Protein AF-U1NXU2-F1 (afdb_monomer_lite)

Sequence (154 aa):
MRARGGTGEQVWTVDTGDTVESSPSVVGGTVFAGSLDGRLYALDAATGEQVWTVDTGDAVRTSPAVAGATALVAGGVTVYALAAASGGQLWRFEMDSTVVSSPTVADSTVVVGDDRGRVSALDIVSGEHRWTFETGDSVRILADSCRRHRLRRE

Structure (mmCIF, N/CA/C/O backbone):
data_AF-U1NXU2-F1
#
_entry.id   AF-U1NXU2-F1
#
loop_
_atom_site.group_PDB
_atom_site.id
_atom_site.type_symbol
_atom_site.label_atom_id
_atom_site.label_alt_id
_atom_site.label_comp_id
_atom_site.label_asym_id
_atom_site.label_entity_id
_atom_site.label_seq_id
_atom_site.pdbx_PDB_ins_code
_atom_site.Cartn_x
_atom_site.Cartn_y
_atom_site.Cartn_z
_atom_site.occupancy
_atom_site.B_iso_or_equiv
_atom_site.auth_seq_id
_atom_site.auth_comp_id
_atom_site.auth_asym_id
_atom_site.auth_atom_id
_atom_site.pdbx_PDB_model_num
ATOM 1 N N . MET A 1 1 ? -2.584 6.028 15.408 1.00 61.62 1 MET A N 1
ATOM 2 C CA . MET A 1 1 ? -3.604 6.463 14.407 1.00 61.62 1 MET A CA 1
ATOM 3 C C . MET A 1 1 ? -4.892 6.902 15.112 1.00 61.62 1 MET A C 1
ATOM 5 O O . MET A 1 1 ? -5.142 6.370 16.182 1.00 61.62 1 MET A O 1
ATOM 9 N N . ARG A 1 2 ? -5.681 7.864 14.587 1.00 66.25 2 ARG A N 1
ATOM 10 C CA . ARG A 1 2 ? -6.916 8.378 15.237 1.00 66.25 2 ARG A CA 1
ATOM 11 C C . ARG A 1 2 ? -8.139 8.279 14.312 1.00 66.25 2 ARG A C 1
ATOM 13 O O . ARG A 1 2 ? -8.053 8.739 13.177 1.00 66.25 2 ARG A O 1
ATOM 20 N N . ALA A 1 3 ? -9.275 7.795 14.821 1.00 65.44 3 ALA A N 1
ATOM 21 C CA . ALA A 1 3 ? -10.582 7.835 14.145 1.00 65.44 3 ALA A CA 1
ATOM 22 C C . ALA A 1 3 ? -11.560 8.783 14.868 1.00 65.44 3 ALA A C 1
ATOM 24 O O . ALA A 1 3 ? -11.514 8.895 16.096 1.00 65.44 3 ALA A O 1
ATOM 25 N N . ARG A 1 4 ? -12.434 9.480 14.122 1.00 62.31 4 ARG A N 1
ATOM 26 C CA . ARG A 1 4 ? -13.412 10.449 14.661 1.00 62.31 4 ARG A CA 1
ATOM 27 C C . ARG A 1 4 ? -14.863 10.026 14.400 1.00 62.31 4 ARG A C 1
ATOM 29 O O . ARG A 1 4 ? -15.182 9.623 13.287 1.00 62.31 4 ARG A O 1
ATOM 36 N N . GLY A 1 5 ? -15.732 10.182 15.402 1.00 56.09 5 GLY A N 1
ATOM 37 C CA . GLY A 1 5 ? -17.191 10.036 15.295 1.00 56.09 5 GLY A CA 1
ATOM 38 C C . GLY A 1 5 ? -17.885 11.322 14.823 1.00 56.09 5 GLY A C 1
ATOM 39 O O . GLY A 1 5 ? -17.231 12.345 14.627 1.00 56.09 5 GLY A O 1
ATOM 40 N N . GLY A 1 6 ? -19.216 11.294 14.660 1.00 52.81 6 GLY A N 1
ATOM 41 C CA . GLY A 1 6 ? -20.036 12.371 14.060 1.00 52.81 6 GLY A CA 1
ATOM 42 C C . GLY A 1 6 ? -19.963 13.765 14.712 1.00 52.81 6 GLY A C 1
ATOM 43 O O . GLY A 1 6 ? -20.508 14.720 14.168 1.00 52.81 6 GLY A O 1
ATOM 44 N N . THR A 1 7 ? -19.265 13.908 15.838 1.00 65.81 7 THR A N 1
ATOM 45 C CA . THR A 1 7 ? -18.990 15.170 16.551 1.00 65.81 7 THR A CA 1
ATOM 46 C C . THR A 1 7 ? -17.508 15.573 16.527 1.00 65.81 7 THR A C 1
ATOM 48 O O . THR A 1 7 ? -17.119 16.558 17.150 1.00 65.81 7 THR A O 1
ATOM 51 N N . GLY A 1 8 ? -16.654 14.828 15.817 1.00 68.12 8 GLY A N 1
ATOM 52 C CA . GLY A 1 8 ? -15.199 14.990 15.845 1.00 68.12 8 GLY A CA 1
ATOM 53 C C . GLY A 1 8 ? -14.516 14.360 17.066 1.00 68.12 8 GLY A C 1
ATOM 54 O O . GLY A 1 8 ? -13.301 14.503 17.219 1.00 68.12 8 GLY A O 1
ATOM 55 N N . GLU A 1 9 ? -15.275 13.664 17.913 1.00 78.00 9 GLU A N 1
ATOM 56 C CA . GLU A 1 9 ? -14.786 12.958 19.097 1.00 78.00 9 GLU A CA 1
ATOM 57 C C . GLU A 1 9 ? -13.950 11.730 18.712 1.00 78.00 9 GLU A C 1
ATOM 59 O O . GLU A 1 9 ? -14.282 11.012 17.767 1.00 78.00 9 GLU A O 1
ATOM 64 N N . GLN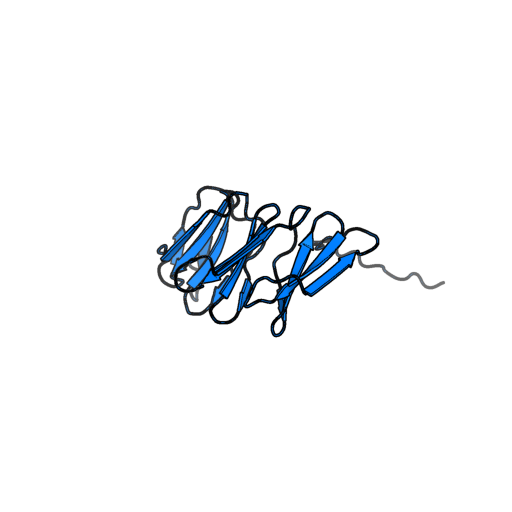 A 1 10 ? -12.839 11.514 19.420 1.00 85.81 10 GLN A N 1
ATOM 65 C CA . GLN A 1 10 ? -11.939 10.386 19.186 1.00 85.81 10 GLN A CA 1
ATOM 66 C C . GLN A 1 10 ? -12.620 9.076 19.600 1.00 85.81 10 GLN A C 1
ATOM 68 O O . GLN A 1 10 ? -12.965 8.916 20.765 1.00 85.81 10 GLN A O 1
ATOM 73 N N . VAL A 1 11 ? -12.763 8.138 18.660 1.00 89.31 11 VAL A N 1
ATOM 74 C CA . VAL A 1 11 ? -13.383 6.823 18.917 1.00 89.31 11 VAL A CA 1
ATOM 75 C C . VAL A 1 11 ? -12.358 5.842 19.480 1.00 89.31 11 VAL A C 1
ATOM 77 O O . VAL A 1 11 ? -12.590 5.218 20.509 1.00 89.31 11 VAL A O 1
ATOM 80 N N . TRP A 1 12 ? -11.199 5.740 18.832 1.00 94.56 12 TRP A N 1
ATOM 81 C CA . TRP A 1 12 ? -10.104 4.870 19.253 1.00 94.56 12 TRP A CA 1
ATOM 82 C C . TRP A 1 12 ? -8.747 5.451 18.845 1.00 94.56 12 TRP A C 1
ATOM 84 O O . TRP A 1 12 ? -8.650 6.359 18.008 1.00 94.56 12 TRP A O 1
ATOM 94 N N . THR A 1 13 ? -7.693 4.930 19.476 1.00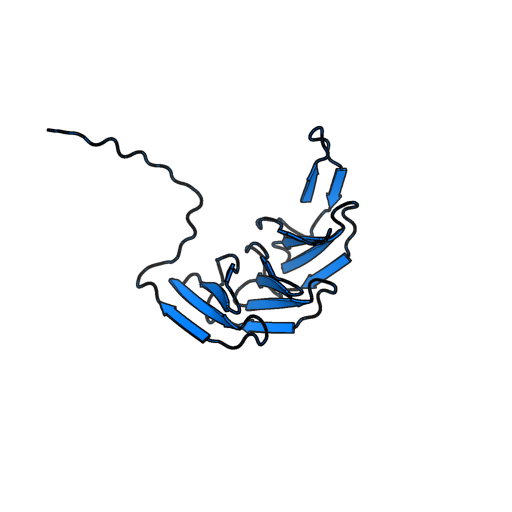 92.44 13 THR A N 1
ATOM 95 C CA . THR A 1 13 ? -6.295 5.178 19.114 1.00 92.44 13 THR A CA 1
ATOM 96 C C . THR A 1 13 ? -5.498 3.886 19.213 1.00 92.44 13 THR A C 1
ATOM 98 O O . THR A 1 13 ? -5.757 3.065 20.087 1.00 92.44 13 THR A O 1
ATOM 101 N N . VAL A 1 14 ? -4.524 3.741 18.322 1.00 93.31 14 VAL A N 1
ATOM 102 C CA . VAL A 1 14 ? -3.573 2.625 18.301 1.00 93.31 14 VAL A CA 1
ATOM 103 C C . VAL A 1 14 ? -2.169 3.191 18.208 1.00 93.31 14 VAL A C 1
ATOM 105 O O . VAL A 1 14 ? -1.927 4.085 17.380 1.00 93.31 14 VAL A O 1
ATOM 108 N N . ASP A 1 15 ? -1.283 2.657 19.041 1.00 93.00 15 ASP A N 1
ATOM 109 C CA . ASP A 1 15 ? 0.147 2.935 19.018 1.00 93.00 15 ASP A CA 1
ATOM 110 C C . ASP A 1 15 ? 0.838 1.959 18.063 1.00 93.00 15 ASP A C 1
ATOM 112 O O . ASP A 1 15 ? 0.693 0.742 18.172 1.00 93.00 15 ASP A O 1
ATOM 116 N N . THR A 1 16 ? 1.561 2.513 17.098 1.00 93.19 16 THR A N 1
ATOM 117 C CA . THR A 1 16 ? 2.453 1.780 16.194 1.00 93.19 16 THR A CA 1
ATOM 118 C C . THR A 1 16 ? 3.873 1.794 16.759 1.00 93.19 16 THR A C 1
ATOM 120 O O . THR A 1 16 ? 4.183 2.606 17.633 1.00 93.19 16 THR A O 1
ATOM 123 N N . GLY A 1 17 ? 4.746 0.906 16.277 1.00 92.12 17 GLY A N 1
ATOM 124 C CA . GLY A 1 17 ? 6.128 0.815 16.762 1.00 92.12 17 GLY A CA 1
ATOM 125 C C . GLY A 1 17 ? 6.973 2.054 16.451 1.00 92.12 17 GLY A C 1
ATOM 126 O O . GLY A 1 17 ? 7.940 2.327 17.157 1.00 92.12 17 GLY A O 1
ATOM 127 N N . ASP A 1 18 ? 6.584 2.818 15.430 1.00 95.19 18 ASP A N 1
ATOM 128 C CA . ASP A 1 18 ? 7.179 4.100 15.053 1.00 95.19 18 ASP A CA 1
ATOM 129 C C . ASP A 1 18 ? 6.120 4.990 14.366 1.00 95.19 18 ASP A C 1
ATOM 131 O O . ASP A 1 18 ? 4.942 4.639 14.233 1.00 95.19 18 ASP A O 1
ATOM 135 N N . THR A 1 19 ? 6.542 6.163 13.917 1.00 93.69 19 THR A N 1
ATOM 136 C CA . THR A 1 19 ? 5.781 7.192 13.220 1.00 93.69 19 THR A CA 1
ATOM 137 C C . THR A 1 19 ? 5.005 6.620 12.033 1.00 93.69 19 THR A C 1
ATOM 139 O O . THR A 1 19 ? 5.487 5.775 11.282 1.00 93.69 19 THR A O 1
ATOM 142 N N . VAL A 1 20 ? 3.784 7.113 11.841 1.00 93.31 20 VAL A N 1
ATOM 143 C CA . VAL A 1 20 ? 2.964 6.844 10.655 1.00 93.31 20 VAL A CA 1
ATOM 144 C C . VAL A 1 20 ? 3.001 8.091 9.781 1.00 93.31 20 VAL A C 1
ATOM 146 O O . VAL A 1 20 ? 2.305 9.065 10.063 1.00 93.31 20 VAL A O 1
ATOM 149 N N . GLU A 1 21 ? 3.841 8.071 8.746 1.00 91.06 21 GLU A N 1
ATOM 150 C CA . GLU A 1 21 ? 3.897 9.133 7.725 1.00 91.06 21 GLU A CA 1
ATOM 151 C C . GLU A 1 21 ? 2.936 8.866 6.557 1.00 91.06 21 GLU A C 1
ATOM 153 O O . GLU A 1 21 ? 2.580 9.780 5.812 1.00 91.06 21 GLU A O 1
ATOM 158 N N . SER A 1 22 ? 2.496 7.615 6.403 1.00 86.88 22 SER A N 1
ATOM 159 C CA . SER A 1 22 ? 1.561 7.213 5.358 1.00 86.88 22 SER A CA 1
ATOM 160 C C . SER A 1 22 ? 0.150 7.766 5.602 1.00 86.88 22 SER A C 1
ATOM 162 O O . SER A 1 22 ? -0.294 7.934 6.741 1.00 86.88 22 SER A O 1
ATOM 164 N N . SER A 1 23 ? -0.596 8.018 4.522 1.00 92.25 23 SER A N 1
ATOM 165 C CA . SER A 1 23 ? -2.043 8.232 4.625 1.00 92.25 23 SER A CA 1
ATOM 166 C C . SER A 1 23 ? -2.746 6.874 4.722 1.00 92.25 23 SER A C 1
ATOM 168 O O . SER A 1 23 ? -2.485 6.018 3.875 1.00 92.25 23 SER A O 1
ATOM 170 N N . PRO A 1 24 ? -3.633 6.644 5.708 1.00 93.25 24 PRO A N 1
ATOM 171 C CA . PRO A 1 24 ? -4.351 5.381 5.808 1.00 93.25 24 PRO A CA 1
ATOM 172 C C . PRO A 1 24 ? -5.380 5.211 4.689 1.00 93.25 24 PRO A C 1
ATOM 174 O O . PRO A 1 24 ? -6.016 6.176 4.263 1.00 93.25 24 PRO A O 1
ATOM 177 N N . SER A 1 25 ? -5.611 3.960 4.300 1.00 96.06 25 SER A N 1
ATOM 178 C CA . SER A 1 25 ? -6.687 3.560 3.386 1.00 96.06 25 SER A CA 1
ATOM 179 C C . SER A 1 25 ? -7.755 2.779 4.139 1.00 96.06 25 SER A C 1
ATOM 181 O O . SER A 1 25 ? -7.425 1.961 4.989 1.00 96.06 25 SER A O 1
ATOM 183 N N . VAL A 1 26 ? -9.037 3.003 3.839 1.00 95.75 26 VAL A N 1
ATOM 184 C CA . VAL A 1 26 ? -10.148 2.300 4.504 1.00 95.75 26 VAL A CA 1
ATOM 185 C C . VAL A 1 26 ? -11.018 1.604 3.468 1.00 95.75 26 VAL A C 1
ATOM 187 O O . VAL A 1 26 ? -11.612 2.265 2.619 1.00 95.75 26 VAL A O 1
ATOM 190 N N . VAL A 1 27 ? -11.110 0.276 3.543 1.00 94.44 27 VAL A N 1
ATOM 191 C CA . VAL A 1 27 ? -11.938 -0.543 2.645 1.00 94.44 27 VAL A CA 1
ATOM 192 C C . VAL A 1 27 ? -12.579 -1.672 3.439 1.00 94.44 27 VAL A C 1
ATOM 194 O O . VAL A 1 27 ? -11.916 -2.329 4.234 1.00 94.44 27 VAL A O 1
ATOM 197 N N . GLY A 1 28 ? -13.880 -1.897 3.235 1.00 92.25 28 GLY A N 1
ATOM 198 C CA . GLY A 1 28 ? -14.580 -3.051 3.814 1.00 92.25 28 GLY A CA 1
ATOM 199 C C . GLY A 1 28 ? -14.605 -3.094 5.346 1.00 92.25 28 GLY A C 1
ATOM 200 O O . GLY A 1 28 ? -14.715 -4.174 5.908 1.00 92.25 28 GLY A O 1
ATOM 201 N N . GLY A 1 29 ? -14.487 -1.946 6.020 1.00 94.94 29 GLY A N 1
ATOM 202 C CA . GLY A 1 29 ? -14.406 -1.889 7.483 1.00 94.94 29 GLY A CA 1
ATOM 203 C C . GLY A 1 29 ? -13.007 -2.150 8.047 1.00 94.94 29 GLY A C 1
ATOM 204 O O . GLY A 1 29 ? -12.862 -2.236 9.259 1.00 94.94 29 GLY A O 1
ATOM 205 N N . THR A 1 30 ? -11.975 -2.223 7.204 1.00 97.25 30 THR A N 1
ATOM 206 C CA . THR A 1 30 ? -10.577 -2.358 7.627 1.00 97.25 30 THR A CA 1
ATOM 207 C C . THR A 1 30 ? -9.783 -1.106 7.258 1.00 97.25 30 THR A C 1
ATOM 209 O O . THR A 1 30 ? -9.893 -0.596 6.142 1.00 97.25 30 THR A O 1
ATOM 212 N N . VAL A 1 31 ? -8.987 -0.606 8.201 1.00 97.62 31 VAL A N 1
ATOM 213 C CA . VAL A 1 31 ? -8.026 0.488 8.033 1.00 97.62 31 VAL A CA 1
ATOM 214 C C . VAL A 1 31 ? -6.645 -0.101 7.774 1.00 97.62 31 VAL A C 1
ATOM 216 O O . VAL A 1 31 ? -6.153 -0.884 8.578 1.00 97.62 31 VAL A O 1
ATOM 219 N N . PHE A 1 32 ? -6.001 0.318 6.691 1.00 97.75 32 PHE A N 1
ATOM 220 C CA . PHE A 1 32 ? -4.649 -0.071 6.310 1.00 97.75 32 PHE A CA 1
ATOM 221 C C . PHE A 1 32 ? -3.695 1.098 6.514 1.00 97.75 32 PHE A C 1
ATOM 223 O O . PHE A 1 32 ? -3.966 2.202 6.035 1.00 97.75 32 PHE A O 1
ATOM 230 N N . ALA A 1 33 ? -2.578 0.862 7.196 1.00 97.38 33 ALA A N 1
ATOM 231 C CA . ALA A 1 33 ? -1.644 1.912 7.582 1.00 97.38 33 ALA A CA 1
ATOM 232 C C . ALA A 1 33 ? -0.193 1.435 7.590 1.00 97.38 33 ALA A C 1
ATOM 234 O O . ALA A 1 33 ? 0.136 0.468 8.271 1.00 97.38 33 ALA A O 1
ATOM 235 N N . GLY A 1 34 ? 0.675 2.132 6.861 1.00 96.38 34 GLY A N 1
ATOM 236 C CA . GLY A 1 34 ? 2.117 1.902 6.886 1.00 96.38 34 GLY A CA 1
ATOM 237 C C . GLY A 1 34 ? 2.808 2.708 7.983 1.00 96.38 34 GLY A C 1
ATOM 238 O O . GLY A 1 34 ? 2.485 3.884 8.171 1.00 96.38 34 GLY A O 1
ATOM 239 N N . SER A 1 35 ? 3.760 2.103 8.686 1.00 97.00 35 SER A N 1
ATOM 240 C CA . SER A 1 35 ? 4.588 2.773 9.691 1.00 97.00 35 SER A CA 1
ATOM 241 C C . SER A 1 35 ? 6.077 2.694 9.344 1.00 97.00 35 SER A C 1
ATOM 243 O O . SER A 1 35 ? 6.542 1.804 8.624 1.00 97.00 35 SER A O 1
ATOM 245 N N . LEU A 1 36 ? 6.843 3.649 9.874 1.00 96.69 36 LEU A N 1
ATOM 246 C CA . LEU A 1 36 ? 8.300 3.667 9.774 1.00 96.69 36 LEU A CA 1
ATOM 247 C C . LEU A 1 36 ? 8.975 2.520 10.539 1.00 96.69 36 LEU A C 1
ATOM 249 O O . LEU A 1 36 ? 10.149 2.263 10.302 1.00 96.69 36 LEU A O 1
ATOM 253 N N . ASP A 1 37 ? 8.234 1.780 11.369 1.00 96.81 37 ASP A N 1
ATOM 254 C CA . ASP A 1 37 ? 8.715 0.555 12.023 1.00 96.81 37 ASP A CA 1
ATOM 255 C C . ASP A 1 37 ? 8.882 -0.636 11.064 1.00 96.81 37 ASP A C 1
ATOM 257 O O . ASP A 1 37 ? 9.235 -1.737 11.490 1.00 96.81 37 ASP A O 1
ATOM 261 N N . GLY A 1 38 ? 8.606 -0.420 9.776 1.00 96.75 38 GLY A N 1
ATOM 262 C CA . GLY A 1 38 ? 8.695 -1.431 8.736 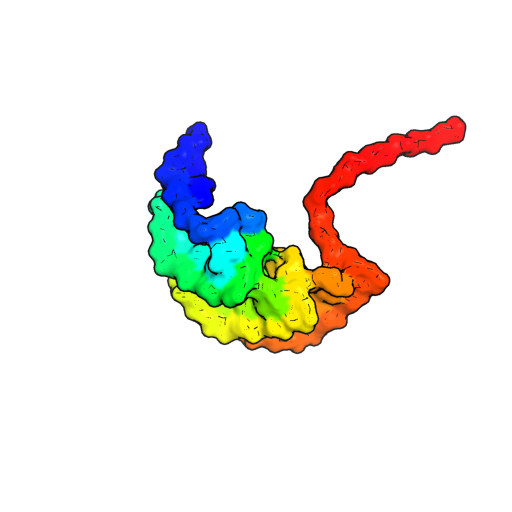1.00 96.75 38 GLY A CA 1
ATOM 263 C C . GLY A 1 38 ? 7.495 -2.367 8.697 1.00 96.75 38 GLY A C 1
ATOM 264 O O . GLY A 1 38 ? 7.638 -3.520 8.298 1.00 96.75 38 GLY A O 1
ATOM 265 N N . ARG A 1 39 ? 6.315 -1.908 9.134 1.00 97.75 39 ARG A N 1
ATOM 266 C CA . ARG A 1 39 ? 5.091 -2.715 9.117 1.00 97.75 39 ARG A CA 1
ATOM 267 C C . ARG A 1 39 ? 3.943 -2.043 8.380 1.00 97.75 39 ARG A C 1
ATOM 269 O O . ARG A 1 39 ? 3.729 -0.831 8.461 1.00 97.75 39 ARG A O 1
ATOM 276 N N . LEU A 1 40 ? 3.137 -2.878 7.725 1.00 97.94 40 LEU A N 1
ATOM 277 C CA . LEU A 1 40 ? 1.771 -2.547 7.334 1.00 97.94 40 LEU A CA 1
ATOM 278 C C . LEU A 1 40 ? 0.802 -3.132 8.365 1.00 97.94 40 LEU A C 1
ATOM 280 O O . LEU A 1 40 ? 0.805 -4.333 8.636 1.00 97.94 40 LEU A O 1
ATOM 284 N N . TYR A 1 41 ? -0.056 -2.277 8.905 1.00 98.12 41 TYR A N 1
ATOM 285 C CA . TYR A 1 41 ? -1.109 -2.629 9.846 1.00 98.12 41 TYR A CA 1
ATOM 286 C C . TYR A 1 41 ? -2.454 -2.702 9.133 1.00 98.12 41 TYR A C 1
ATOM 288 O O . TYR A 1 41 ? -2.775 -1.809 8.348 1.00 98.12 41 TYR A O 1
ATOM 296 N N . ALA A 1 42 ? -3.250 -3.719 9.457 1.00 98.00 42 ALA A N 1
ATOM 297 C CA . ALA A 1 42 ? -4.673 -3.777 9.159 1.00 98.00 42 ALA A CA 1
ATOM 298 C C . ALA A 1 42 ? -5.460 -3.791 10.470 1.00 98.00 42 ALA A C 1
ATOM 300 O O . ALA A 1 42 ? -5.284 -4.684 11.302 1.00 98.00 42 ALA A O 1
ATOM 301 N N . LEU A 1 43 ? -6.311 -2.790 10.656 1.00 98.06 43 LEU A N 1
ATOM 302 C CA . LEU A 1 43 ? -7.065 -2.553 11.883 1.00 98.06 43 LEU A CA 1
ATOM 303 C C . LEU A 1 43 ? -8.562 -2.574 11.584 1.00 98.06 43 LEU A C 1
ATOM 305 O O . LEU A 1 43 ? -8.988 -2.104 10.529 1.00 98.06 43 LEU A O 1
ATOM 309 N N . ASP A 1 44 ? -9.371 -3.067 12.509 1.00 97.38 44 ASP A N 1
ATOM 310 C CA . ASP A 1 44 ? -10.817 -2.917 12.436 1.00 97.38 44 ASP A CA 1
ATOM 311 C C . ASP A 1 44 ? -11.176 -1.425 12.528 1.00 97.38 44 ASP A C 1
ATOM 313 O O . ASP A 1 44 ? -10.708 -0.701 13.407 1.00 97.38 44 ASP A O 1
ATOM 317 N N . ALA A 1 45 ? -11.983 -0.927 11.593 1.00 95.44 45 ALA A N 1
ATOM 318 C CA . ALA A 1 45 ? -12.291 0.497 11.510 1.00 95.44 45 ALA A CA 1
ATOM 319 C C . ALA A 1 45 ? -13.201 0.984 12.646 1.00 95.44 45 ALA A C 1
ATOM 321 O O . ALA A 1 45 ? -13.185 2.174 12.974 1.00 95.44 45 ALA A O 1
ATOM 322 N N . ALA A 1 46 ? -14.000 0.095 13.237 1.00 94.94 46 ALA A N 1
ATOM 323 C CA . ALA A 1 46 ? -14.919 0.434 14.312 1.00 94.94 46 ALA A CA 1
ATOM 324 C C . ALA A 1 46 ? -14.224 0.413 15.678 1.00 94.94 46 ALA A C 1
ATOM 326 O O . ALA A 1 46 ? -14.476 1.302 16.491 1.00 94.94 46 ALA A O 1
ATOM 327 N N . THR A 1 47 ? -13.347 -0.563 15.922 1.00 95.69 47 THR A N 1
ATOM 328 C CA . THR A 1 47 ? -12.729 -0.790 17.239 1.00 95.69 47 THR A CA 1
ATOM 329 C C . THR A 1 47 ? -11.266 -0.358 17.315 1.00 95.69 47 THR A C 1
ATOM 331 O O . THR A 1 47 ? -10.774 -0.067 18.403 1.00 95.69 47 THR A O 1
ATOM 334 N N . GLY A 1 48 ? -10.567 -0.293 16.180 1.00 95.25 48 GLY A N 1
ATOM 335 C CA . GLY A 1 48 ? -9.117 -0.116 16.125 1.00 95.25 48 GLY A CA 1
ATOM 336 C C . GLY A 1 48 ? -8.335 -1.391 16.454 1.00 95.25 48 GLY A C 1
ATOM 337 O O . GLY A 1 48 ? -7.109 -1.347 16.513 1.00 95.25 48 GLY A O 1
ATOM 338 N N . GLU A 1 49 ? -9.000 -2.528 16.674 1.00 96.38 49 GLU A N 1
ATOM 339 C CA . GLU A 1 49 ? -8.313 -3.785 16.970 1.00 96.38 49 GLU A CA 1
ATOM 340 C C . GLU A 1 49 ? -7.489 -4.256 15.771 1.00 96.38 49 GLU A C 1
ATOM 342 O O . GLU A 1 49 ? -7.918 -4.170 14.620 1.00 96.38 49 GLU A O 1
ATOM 347 N N . GLN A 1 50 ? -6.291 -4.774 16.032 1.00 97.56 50 GLN A N 1
ATOM 348 C CA . GLN A 1 50 ? -5.438 -5.300 14.976 1.00 97.56 50 GLN A CA 1
ATOM 349 C C . GLN A 1 50 ? -6.042 -6.580 14.391 1.00 97.56 50 GLN A C 1
ATOM 351 O O . GLN A 1 50 ? -6.110 -7.604 15.067 1.00 97.56 50 GLN A O 1
ATOM 356 N N . VAL A 1 51 ? -6.399 -6.534 13.107 1.00 97.88 51 VAL A N 1
ATOM 357 C CA . VAL A 1 51 ? -6.805 -7.711 12.328 1.00 97.88 51 VAL A CA 1
ATOM 358 C C . VAL A 1 51 ? -5.565 -8.520 11.960 1.00 97.88 51 VAL A C 1
ATOM 360 O O . VAL A 1 51 ? -5.493 -9.719 12.217 1.00 97.88 51 VAL A O 1
ATOM 363 N N . TRP A 1 52 ? -4.562 -7.853 11.386 1.00 98.56 52 TRP A N 1
ATOM 364 C CA . TRP A 1 52 ? -3.262 -8.439 11.072 1.00 98.56 52 TRP A CA 1
ATOM 365 C C . TRP A 1 52 ? -2.182 -7.358 10.938 1.00 98.56 52 TRP A C 1
ATOM 367 O O . TRP A 1 52 ? -2.466 -6.164 10.825 1.00 98.56 52 TRP A O 1
ATOM 377 N N . THR A 1 53 ? -0.921 -7.784 10.949 1.00 98.00 53 THR A N 1
ATOM 378 C CA . THR A 1 53 ? 0.242 -6.945 10.634 1.00 98.00 53 THR A CA 1
ATOM 379 C C . THR A 1 53 ? 1.221 -7.740 9.777 1.00 98.00 53 THR A C 1
ATOM 381 O O . THR A 1 53 ? 1.331 -8.958 9.933 1.00 98.00 53 THR A O 1
ATOM 384 N N . VAL A 1 54 ? 1.915 -7.061 8.868 1.00 98.25 54 VAL A N 1
ATOM 385 C CA . VAL A 1 54 ? 2.938 -7.653 8.001 1.00 98.25 54 VAL A CA 1
ATOM 386 C C . VAL A 1 54 ? 4.206 -6.824 8.088 1.00 98.25 54 VAL A C 1
ATOM 388 O O . VAL A 1 54 ? 4.153 -5.600 8.018 1.00 98.25 54 VAL A O 1
ATOM 391 N N . ASP A 1 55 ? 5.334 -7.512 8.233 1.00 97.44 55 ASP A N 1
ATOM 392 C CA . ASP A 1 55 ? 6.668 -6.925 8.175 1.00 97.44 55 ASP A CA 1
ATOM 393 C C . ASP A 1 55 ? 7.086 -6.743 6.709 1.00 97.44 55 ASP A C 1
ATOM 395 O O . ASP A 1 55 ? 7.039 -7.693 5.924 1.00 97.44 55 ASP A O 1
ATOM 399 N N . THR A 1 56 ? 7.449 -5.522 6.331 1.00 95.38 56 THR A N 1
ATOM 400 C CA . THR A 1 56 ? 7.886 -5.159 4.977 1.00 95.38 56 THR A CA 1
ATOM 401 C C . THR A 1 56 ? 9.406 -5.084 4.857 1.00 95.38 56 THR A C 1
ATOM 403 O O . THR A 1 56 ? 9.910 -4.719 3.794 1.00 95.38 56 THR A O 1
ATOM 406 N N . GLY A 1 57 ? 10.150 -5.399 5.923 1.00 93.50 57 GLY A N 1
ATOM 407 C CA . GLY A 1 57 ? 11.615 -5.416 5.956 1.00 93.50 57 GLY A CA 1
ATOM 408 C C . GLY A 1 57 ? 12.296 -4.043 5.907 1.00 93.50 57 GLY A C 1
ATOM 409 O O . GLY A 1 57 ? 13.500 -3.962 6.128 1.00 93.50 57 GLY A O 1
ATOM 410 N N . ASP A 1 58 ? 11.545 -2.975 5.633 1.00 95.75 58 ASP A N 1
ATOM 411 C CA . ASP A 1 58 ? 12.003 -1.586 5.582 1.00 95.75 58 ASP A CA 1
ATOM 412 C C . ASP A 1 58 ? 10.816 -0.641 5.833 1.00 95.75 58 ASP A C 1
ATOM 414 O O . ASP A 1 58 ? 9.656 -1.029 5.649 1.00 95.75 58 ASP A O 1
ATOM 418 N N . ALA A 1 59 ? 11.109 0.594 6.235 1.00 94.94 59 ALA A N 1
ATOM 419 C CA . ALA A 1 59 ? 10.156 1.624 6.614 1.00 94.94 59 ALA A CA 1
ATOM 420 C C . ALA A 1 59 ? 9.079 1.849 5.542 1.00 94.94 59 ALA A C 1
ATOM 422 O O . ALA A 1 59 ? 9.363 2.081 4.360 1.00 94.94 59 ALA A O 1
ATOM 423 N N . VAL A 1 60 ? 7.817 1.866 5.976 1.00 96.00 60 VAL A N 1
ATOM 424 C CA . VAL A 1 60 ? 6.672 2.093 5.096 1.00 96.00 60 VAL A CA 1
ATOM 425 C C . VAL A 1 60 ? 6.290 3.567 5.110 1.00 96.00 60 VAL A C 1
ATOM 427 O O . VAL A 1 60 ? 5.457 4.025 5.892 1.00 96.00 60 VAL A O 1
ATOM 430 N N . ARG A 1 61 ? 6.907 4.321 4.199 1.00 93.50 61 ARG A N 1
ATOM 431 C CA . ARG A 1 61 ? 6.599 5.744 3.968 1.00 93.50 61 ARG A CA 1
ATOM 432 C C . ARG A 1 61 ? 5.446 5.969 2.997 1.00 93.50 61 ARG A C 1
ATOM 434 O O . ARG A 1 61 ? 4.861 7.047 2.961 1.00 93.50 61 ARG A O 1
ATOM 441 N N . THR A 1 62 ? 5.137 4.969 2.180 1.00 92.38 62 THR A N 1
ATOM 442 C CA . THR A 1 62 ? 4.134 5.084 1.122 1.00 92.38 62 THR A CA 1
ATOM 443 C C . THR A 1 62 ? 2.728 4.823 1.658 1.00 92.38 62 THR A C 1
ATOM 445 O O . THR A 1 62 ? 2.541 4.086 2.626 1.00 92.38 62 THR A O 1
ATOM 448 N N . SER A 1 63 ? 1.717 5.451 1.049 1.00 95.69 63 SER A N 1
ATOM 449 C CA . SER A 1 63 ? 0.321 5.193 1.424 1.00 95.69 63 SER A CA 1
ATOM 450 C C . SER A 1 63 ? -0.147 3.886 0.782 1.00 95.69 63 SER A C 1
ATOM 452 O O . SER A 1 63 ? 0.051 3.723 -0.425 1.00 95.69 63 SER A O 1
ATOM 454 N N . PRO A 1 64 ? -0.752 2.955 1.542 1.00 96.06 64 PRO A N 1
ATOM 455 C CA . PRO A 1 64 ? -1.248 1.710 0.979 1.00 96.06 64 PRO A CA 1
ATOM 456 C C . PRO A 1 64 ? -2.421 1.960 0.028 1.00 96.06 64 PRO A C 1
ATOM 458 O O . PRO A 1 64 ? -3.274 2.808 0.291 1.00 96.06 64 PRO A O 1
ATOM 461 N N . ALA A 1 65 ? -2.509 1.175 -1.041 1.00 97.12 65 ALA A N 1
ATOM 462 C CA . ALA A 1 65 ? -3.649 1.150 -1.953 1.00 97.12 65 ALA A CA 1
ATOM 463 C C . ALA A 1 65 ? -4.376 -0.188 -1.844 1.00 97.12 65 ALA A C 1
ATOM 465 O O . ALA A 1 65 ? -3.743 -1.229 -1.715 1.00 97.12 65 ALA A O 1
ATOM 466 N N . VAL A 1 66 ? -5.704 -0.185 -1.907 1.00 96.19 66 VAL A N 1
ATOM 467 C CA . VAL A 1 66 ? -6.498 -1.417 -1.830 1.00 96.19 66 VAL A CA 1
ATOM 468 C C . VAL A 1 66 ? -7.412 -1.495 -3.042 1.00 96.19 66 VAL A C 1
ATOM 470 O O . VAL A 1 66 ? -8.187 -0.575 -3.296 1.00 96.19 66 VAL A O 1
ATOM 473 N N . ALA A 1 67 ? -7.319 -2.593 -3.789 1.00 94.25 67 ALA A N 1
ATOM 474 C CA . ALA A 1 67 ? -8.136 -2.859 -4.965 1.00 94.25 67 ALA A CA 1
ATOM 475 C C . ALA A 1 67 ? -8.676 -4.293 -4.910 1.00 94.25 67 ALA A C 1
ATOM 477 O O . ALA A 1 67 ? -7.925 -5.269 -4.960 1.00 94.25 67 ALA A O 1
ATOM 478 N N . GLY A 1 68 ? -9.999 -4.422 -4.785 1.00 92.38 68 GLY A N 1
ATOM 479 C CA . GLY A 1 68 ? -10.651 -5.718 -4.611 1.00 92.38 68 GLY A CA 1
ATOM 480 C C . GLY A 1 68 ? -10.146 -6.441 -3.359 1.00 92.38 68 GLY A C 1
ATOM 481 O O . GLY A 1 68 ? -10.294 -5.937 -2.250 1.00 92.38 68 GLY A O 1
ATOM 482 N N . ALA A 1 69 ? -9.554 -7.622 -3.548 1.00 95.06 69 ALA A N 1
ATOM 483 C CA . ALA A 1 69 ? -9.005 -8.453 -2.475 1.00 95.06 69 ALA A CA 1
ATOM 484 C C . ALA A 1 69 ? -7.505 -8.218 -2.208 1.00 95.06 69 ALA A C 1
ATOM 486 O O . ALA A 1 69 ? -6.920 -8.927 -1.388 1.00 95.06 69 ALA A O 1
ATOM 487 N N . THR A 1 70 ? -6.885 -7.244 -2.880 1.00 97.00 70 THR A N 1
ATOM 488 C CA . THR A 1 70 ? -5.439 -7.003 -2.823 1.00 97.00 70 THR A CA 1
ATOM 489 C C . THR A 1 70 ? -5.139 -5.668 -2.149 1.00 97.00 70 THR A C 1
ATOM 491 O O . THR A 1 70 ? -5.615 -4.621 -2.589 1.00 97.00 70 THR A O 1
ATOM 494 N N . ALA A 1 71 ? -4.321 -5.701 -1.099 1.00 97.62 71 ALA A N 1
ATOM 495 C CA . ALA A 1 71 ? -3.690 -4.536 -0.493 1.00 97.62 71 ALA A CA 1
ATOM 496 C C . ALA A 1 71 ? -2.252 -4.408 -1.017 1.00 97.62 71 ALA A C 1
ATOM 498 O O . ALA A 1 71 ? -1.497 -5.377 -1.019 1.00 97.62 71 ALA A O 1
ATOM 499 N N . LEU A 1 72 ? -1.884 -3.214 -1.465 1.00 98.06 72 LEU A N 1
ATOM 500 C CA . LEU A 1 72 ? -0.593 -2.868 -2.043 1.00 98.06 72 LEU A CA 1
ATOM 501 C C . LEU A 1 72 ? 0.107 -1.852 -1.158 1.00 98.06 72 LEU A C 1
ATOM 503 O O . LEU A 1 72 ? -0.493 -0.859 -0.746 1.00 98.06 72 LEU A O 1
ATOM 507 N N . VAL A 1 73 ? 1.389 -2.072 -0.912 1.00 97.81 73 VAL A N 1
ATOM 508 C CA . VAL A 1 73 ? 2.228 -1.162 -0.136 1.00 97.81 73 VAL A CA 1
ATOM 509 C C . VAL A 1 73 ? 3.665 -1.257 -0.622 1.00 97.81 73 VAL A C 1
ATOM 511 O O . VAL A 1 73 ? 4.083 -2.312 -1.096 1.00 97.81 73 VAL A O 1
ATOM 514 N N . ALA A 1 74 ? 4.429 -0.175 -0.507 1.00 96.31 74 ALA A N 1
ATOM 515 C CA . ALA A 1 74 ? 5.860 -0.210 -0.768 1.00 96.31 74 ALA A CA 1
ATOM 516 C C . ALA A 1 74 ? 6.668 0.159 0.482 1.00 96.31 74 ALA A C 1
ATOM 518 O O . ALA A 1 74 ? 6.381 1.164 1.144 1.00 96.31 74 ALA A O 1
ATOM 519 N N . GLY A 1 75 ? 7.670 -0.668 0.782 1.00 94.94 75 GLY A N 1
ATOM 520 C CA . GLY A 1 75 ? 8.653 -0.471 1.846 1.00 94.94 75 GLY A CA 1
ATOM 521 C C . GLY A 1 75 ? 10.057 -0.596 1.260 1.00 94.94 75 GLY A C 1
ATOM 522 O O . GLY A 1 75 ? 10.367 -1.593 0.600 1.00 94.94 75 GLY A O 1
ATOM 523 N N . GLY A 1 76 ? 10.886 0.433 1.449 1.00 94.38 76 GLY A N 1
ATOM 524 C CA . GLY A 1 76 ? 12.213 0.508 0.834 1.00 94.38 76 GLY A CA 1
ATOM 525 C C . GLY A 1 76 ? 12.149 0.366 -0.691 1.00 94.38 76 GLY A C 1
ATOM 526 O O . GLY A 1 76 ? 11.489 1.144 -1.377 1.00 94.38 76 GLY A O 1
ATOM 527 N N . VAL A 1 77 ? 12.826 -0.649 -1.226 1.00 95.62 77 VAL A N 1
ATOM 528 C CA . VAL A 1 77 ? 12.869 -0.963 -2.667 1.00 95.62 77 VAL A CA 1
ATOM 529 C C . VAL A 1 77 ? 11.799 -1.967 -3.115 1.00 95.62 77 VAL A C 1
ATOM 531 O O . VAL A 1 77 ? 11.732 -2.314 -4.292 1.00 95.62 77 VAL A O 1
ATOM 534 N N . THR A 1 78 ? 10.972 -2.478 -2.198 1.00 96.94 78 THR A N 1
ATOM 535 C CA . THR A 1 78 ? 10.050 -3.586 -2.487 1.00 96.94 78 THR A CA 1
ATOM 536 C C . THR A 1 78 ? 8.598 -3.126 -2.504 1.00 96.94 78 THR A C 1
ATOM 538 O O . THR A 1 78 ? 8.124 -2.466 -1.578 1.00 96.94 78 THR A O 1
ATOM 541 N N . VAL A 1 79 ? 7.868 -3.539 -3.540 1.00 97.62 79 VAL A N 1
ATOM 542 C CA . VAL A 1 79 ? 6.405 -3.463 -3.615 1.00 97.62 79 VAL A CA 1
ATOM 543 C C . VAL A 1 79 ? 5.823 -4.800 -3.174 1.00 97.62 79 VAL A C 1
ATOM 545 O O . VAL A 1 79 ? 6.180 -5.849 -3.709 1.00 97.62 79 VAL A O 1
ATOM 548 N N . TYR A 1 80 ? 4.900 -4.758 -2.223 1.00 98.12 80 TYR A N 1
ATOM 549 C CA . TYR A 1 80 ? 4.202 -5.917 -1.687 1.00 98.12 80 TYR A CA 1
ATOM 550 C C . TYR A 1 80 ? 2.744 -5.895 -2.121 1.00 98.12 80 TYR A C 1
ATOM 552 O O . TYR A 1 80 ? 2.068 -4.877 -1.965 1.00 98.12 80 TYR A O 1
ATOM 560 N N . ALA A 1 81 ? 2.247 -7.038 -2.591 1.00 98.06 81 ALA A N 1
ATOM 561 C CA . ALA A 1 81 ? 0.822 -7.304 -2.690 1.00 98.06 81 ALA A CA 1
ATOM 562 C C . ALA A 1 81 ? 0.425 -8.367 -1.680 1.00 98.06 81 ALA A C 1
ATOM 564 O O . ALA A 1 81 ? 0.982 -9.466 -1.637 1.00 98.06 81 ALA A O 1
ATOM 565 N N . LEU A 1 82 ? -0.570 -8.031 -0.876 1.00 98.38 82 LEU A N 1
ATOM 566 C CA . LEU A 1 82 ? -1.043 -8.828 0.237 1.00 98.38 82 LEU A CA 1
ATOM 567 C C . LEU A 1 82 ? -2.539 -9.082 0.061 1.00 98.38 82 LEU A C 1
ATOM 569 O O . LEU A 1 82 ? -3.279 -8.221 -0.417 1.00 98.38 82 LEU A O 1
ATOM 573 N N . ALA A 1 83 ? -3.008 -10.247 0.485 1.00 98.06 83 ALA A N 1
ATOM 574 C CA . ALA A 1 83 ? -4.427 -10.520 0.603 1.00 98.06 83 ALA A CA 1
ATOM 575 C C . ALA A 1 83 ? -5.019 -9.578 1.659 1.00 98.06 83 ALA A C 1
ATOM 577 O O . ALA A 1 83 ? -4.674 -9.667 2.836 1.00 98.06 83 ALA A O 1
ATOM 578 N N . ALA A 1 84 ? -5.932 -8.691 1.261 1.00 97.00 84 ALA A N 1
ATOM 579 C CA . ALA A 1 84 ? -6.474 -7.651 2.138 1.00 97.00 84 ALA A CA 1
ATOM 580 C C . ALA A 1 84 ? -7.138 -8.228 3.405 1.00 97.00 84 ALA A C 1
ATOM 582 O O . ALA A 1 84 ? -7.072 -7.633 4.477 1.00 97.00 84 ALA A O 1
ATOM 583 N N . ALA A 1 85 ? -7.732 -9.418 3.294 1.00 96.75 85 ALA A N 1
ATOM 584 C CA . ALA A 1 85 ? -8.421 -10.080 4.397 1.00 96.75 85 ALA A CA 1
ATOM 585 C C . ALA A 1 85 ? -7.482 -10.704 5.446 1.00 96.75 85 ALA A C 1
ATOM 587 O O . ALA A 1 85 ? -7.894 -10.872 6.589 1.00 96.75 85 ALA A O 1
ATOM 588 N N . SER A 1 86 ? -6.250 -11.074 5.081 1.00 97.25 86 SER A N 1
ATOM 589 C CA . SER A 1 86 ? -5.383 -11.890 5.950 1.00 97.25 86 SER A CA 1
ATOM 590 C C . SER A 1 86 ? -3.941 -11.407 6.077 1.00 97.25 86 SER A C 1
ATOM 592 O O . SER A 1 86 ? -3.201 -11.941 6.897 1.00 97.25 86 SER A O 1
ATOM 594 N N . GLY A 1 87 ? -3.510 -10.459 5.245 1.00 97.50 87 GLY A N 1
ATOM 595 C CA . GLY A 1 87 ? -2.112 -10.046 5.148 1.00 97.50 87 GLY A CA 1
ATOM 596 C C . GLY A 1 87 ? -1.216 -11.080 4.457 1.00 97.50 87 GLY A C 1
ATOM 597 O O . GLY A 1 87 ? -0.009 -10.885 4.377 1.00 97.50 87 GLY A O 1
ATOM 598 N N . GLY A 1 88 ? -1.770 -12.182 3.938 1.00 98.12 88 GLY A N 1
ATOM 599 C CA . GLY A 1 88 ? -0.982 -13.198 3.240 1.00 98.12 88 GLY A CA 1
ATOM 600 C C . GLY A 1 88 ? -0.331 -12.628 1.981 1.00 98.12 88 GLY A C 1
ATOM 601 O O . GLY A 1 88 ? -1.027 -12.079 1.131 1.00 98.12 88 GLY A O 1
ATOM 602 N N . GLN A 1 89 ? 0.989 -12.760 1.844 1.00 98.12 89 GLN A N 1
ATOM 603 C CA . GLN A 1 89 ? 1.704 -12.262 0.670 1.00 98.12 89 GLN A CA 1
ATOM 604 C C . GLN A 1 89 ? 1.260 -13.004 -0.596 1.00 98.12 89 GLN A C 1
ATOM 606 O O . GLN A 1 89 ? 1.434 -14.217 -0.701 1.00 98.12 89 GLN A O 1
ATOM 611 N N . LEU A 1 90 ? 0.714 -12.259 -1.556 1.00 98.06 90 LEU A N 1
ATOM 612 C CA . LEU A 1 90 ? 0.359 -12.754 -2.885 1.00 98.06 90 LEU A CA 1
ATOM 613 C C . LEU A 1 90 ? 1.590 -12.748 -3.789 1.00 98.06 90 LEU A C 1
ATOM 615 O O . LEU A 1 90 ? 1.923 -13.757 -4.402 1.00 98.06 90 LEU A O 1
ATOM 619 N N . TRP A 1 91 ? 2.295 -11.618 -3.819 1.00 98.38 91 TRP A N 1
ATOM 620 C CA . TRP A 1 91 ? 3.558 -11.454 -4.526 1.00 98.38 91 TRP A CA 1
ATOM 621 C C . TRP A 1 91 ? 4.366 -10.303 -3.921 1.00 98.38 91 TRP A C 1
ATOM 623 O O . TRP A 1 91 ? 3.847 -9.472 -3.170 1.00 98.38 91 TRP A O 1
ATOM 633 N N . ARG A 1 92 ? 5.656 -10.261 -4.258 1.00 97.31 92 ARG A N 1
ATOM 634 C CA . ARG A 1 92 ? 6.532 -9.115 -4.004 1.00 97.31 92 ARG A CA 1
ATOM 635 C C . ARG A 1 92 ? 7.371 -8.833 -5.243 1.00 97.31 92 ARG A C 1
ATOM 637 O O . ARG A 1 92 ? 7.781 -9.774 -5.921 1.00 97.31 92 ARG A O 1
ATOM 644 N N . PHE A 1 93 ? 7.628 -7.561 -5.510 1.00 96.38 93 PHE A N 1
ATOM 645 C CA . PHE A 1 93 ? 8.468 -7.115 -6.613 1.00 96.38 93 PHE A CA 1
ATOM 646 C C . PHE A 1 93 ? 9.543 -6.172 -6.081 1.00 96.38 93 PHE A C 1
ATOM 648 O O . PHE A 1 93 ? 9.232 -5.173 -5.434 1.00 96.38 93 PHE A O 1
ATOM 655 N N . GLU A 1 94 ? 10.802 -6.506 -6.336 1.00 95.94 94 GLU A N 1
ATOM 656 C CA . GLU A 1 94 ? 11.957 -5.723 -5.904 1.00 95.94 94 GLU A CA 1
ATOM 657 C C . GLU A 1 94 ? 12.386 -4.794 -7.043 1.00 95.94 94 GLU A C 1
ATOM 659 O O . GLU A 1 94 ? 12.617 -5.241 -8.166 1.00 95.94 94 GLU A O 1
ATOM 664 N N . MET A 1 95 ? 12.435 -3.494 -6.769 1.00 92.44 95 MET A N 1
ATOM 665 C CA . MET A 1 95 ? 12.899 -2.474 -7.707 1.00 92.44 95 MET A CA 1
ATOM 666 C C . MET A 1 95 ? 14.388 -2.190 -7.488 1.00 92.44 95 MET A C 1
ATOM 668 O O . MET A 1 95 ? 14.910 -2.374 -6.394 1.00 92.44 95 MET A O 1
ATOM 672 N N . ASP A 1 96 ? 15.075 -1.660 -8.503 1.00 90.56 96 ASP A N 1
ATOM 673 C CA . ASP A 1 96 ? 16.504 -1.313 -8.355 1.00 90.56 96 ASP A CA 1
ATOM 674 C C . ASP A 1 96 ? 16.753 -0.056 -7.495 1.00 90.56 96 ASP A C 1
ATOM 676 O O . ASP A 1 96 ? 17.903 0.316 -7.268 1.00 90.56 96 ASP A O 1
ATOM 680 N N . SER A 1 97 ? 15.695 0.648 -7.074 1.00 92.12 97 SER A N 1
ATOM 681 C CA . SER A 1 97 ? 15.800 1.834 -6.222 1.00 92.12 97 SER A CA 1
ATOM 682 C C . SER A 1 97 ? 14.577 2.012 -5.329 1.00 92.12 97 SER A C 1
ATOM 684 O O . SER A 1 97 ? 13.554 1.349 -5.510 1.00 92.12 97 SER A O 1
ATOM 686 N N . THR A 1 98 ? 14.698 2.904 -4.345 1.00 91.88 98 THR A N 1
ATOM 687 C CA . THR A 1 98 ? 13.680 3.125 -3.313 1.00 91.88 98 THR A CA 1
ATOM 688 C C . THR A 1 98 ? 12.370 3.577 -3.936 1.00 91.88 98 THR A C 1
ATOM 690 O O . THR A 1 98 ? 12.324 4.586 -4.641 1.00 91.88 98 THR A O 1
ATOM 693 N N . VAL A 1 99 ? 11.289 2.875 -3.615 1.00 92.94 99 VAL A N 1
ATOM 694 C CA . VAL A 1 99 ? 9.940 3.253 -4.022 1.00 92.94 99 VAL A CA 1
ATOM 695 C C . VAL A 1 99 ? 9.476 4.401 -3.137 1.00 92.94 99 VAL A C 1
ATOM 697 O O . VAL A 1 99 ? 9.315 4.252 -1.927 1.00 92.94 99 VAL A O 1
ATOM 700 N N . VAL A 1 100 ? 9.265 5.567 -3.741 1.00 90.31 100 VAL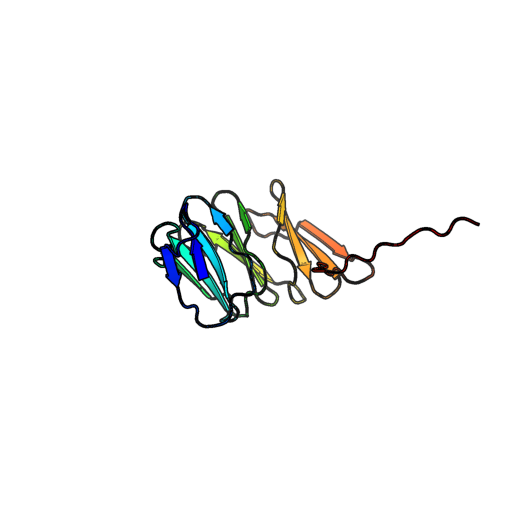 A N 1
ATOM 701 C CA . VAL A 1 100 ? 8.910 6.794 -3.008 1.00 90.31 100 VAL A CA 1
ATOM 702 C C . VAL A 1 100 ? 7.459 7.208 -3.211 1.00 90.31 100 VAL A C 1
ATOM 704 O O . VAL A 1 100 ? 6.944 8.032 -2.458 1.00 90.31 100 VAL A O 1
ATOM 707 N N . SER A 1 101 ? 6.777 6.644 -4.208 1.00 89.69 101 SER A N 1
ATOM 708 C CA . SER A 1 101 ? 5.367 6.930 -4.462 1.00 89.69 101 SER A CA 1
ATOM 709 C C . SER A 1 101 ? 4.439 5.885 -3.849 1.00 89.69 101 SER A C 1
ATOM 711 O O . SER A 1 101 ? 4.716 4.688 -3.925 1.00 89.69 101 SER A O 1
ATOM 713 N N . SER A 1 102 ? 3.268 6.321 -3.392 1.00 94.06 102 SER A N 1
ATOM 714 C CA . SER A 1 102 ? 2.139 5.427 -3.114 1.00 94.06 102 SER A CA 1
ATOM 715 C C . SER A 1 102 ? 1.737 4.637 -4.371 1.00 94.06 102 SER A C 1
ATOM 717 O O . SER A 1 102 ? 1.550 5.259 -5.423 1.00 94.06 102 SER A O 1
ATOM 719 N N . PRO A 1 103 ? 1.579 3.300 -4.295 1.00 93.81 103 PRO A N 1
ATOM 720 C CA . PRO A 1 103 ? 1.080 2.506 -5.413 1.00 93.81 103 PRO A CA 1
ATOM 721 C C . PRO A 1 103 ? -0.282 3.015 -5.890 1.00 93.81 103 PRO A C 1
ATOM 723 O O . PRO A 1 103 ? -1.156 3.314 -5.080 1.00 93.81 103 PRO A O 1
ATOM 726 N N . THR A 1 104 ? -0.485 3.097 -7.202 1.00 95.56 104 THR A N 1
ATOM 727 C CA . THR A 1 104 ? -1.783 3.449 -7.798 1.00 95.56 104 THR A CA 1
ATOM 728 C C . THR A 1 104 ? -2.264 2.318 -8.688 1.00 95.56 104 THR A C 1
ATOM 730 O O . THR A 1 104 ? -1.492 1.788 -9.481 1.00 95.56 104 THR A O 1
ATOM 733 N N . VAL A 1 105 ? -3.539 1.950 -8.568 1.00 94.69 105 VAL A N 1
ATOM 734 C CA . VAL A 1 105 ? -4.140 0.867 -9.353 1.00 94.69 105 VAL A CA 1
ATOM 735 C C . VAL A 1 105 ? -5.057 1.441 -10.425 1.00 94.69 105 VAL A C 1
ATOM 737 O O . VAL A 1 105 ? -5.956 2.221 -10.117 1.00 94.69 105 VAL A O 1
ATOM 740 N N . ALA A 1 106 ? -4.854 1.016 -11.670 1.00 90.00 106 ALA A N 1
ATOM 741 C CA . ALA A 1 106 ? -5.762 1.256 -12.784 1.00 90.00 106 ALA A CA 1
ATOM 742 C C . ALA A 1 106 ? -5.942 -0.041 -13.583 1.00 90.00 106 ALA A C 1
ATOM 744 O O . ALA A 1 106 ? -4.966 -0.641 -14.038 1.00 90.00 106 ALA A O 1
ATOM 745 N N . ASP A 1 107 ? -7.194 -0.473 -13.740 1.00 87.75 107 ASP A N 1
ATOM 746 C CA . ASP A 1 107 ? -7.569 -1.752 -14.346 1.00 87.75 107 ASP A CA 1
ATOM 747 C C . ASP A 1 107 ? -6.834 -2.937 -13.694 1.00 87.75 107 ASP A C 1
ATOM 749 O O . ASP A 1 107 ? -7.097 -3.288 -12.546 1.00 87.75 107 ASP A O 1
ATOM 753 N N . SER A 1 108 ? -5.895 -3.546 -14.417 1.00 92.19 108 SER A N 1
ATOM 754 C CA . SER A 1 108 ? -5.043 -4.646 -13.953 1.00 92.19 108 SER A CA 1
ATOM 755 C C . SER A 1 108 ? -3.589 -4.224 -13.712 1.00 92.19 108 SER A C 1
ATOM 757 O O . SER A 1 108 ? -2.711 -5.076 -13.602 1.00 92.19 108 SER A O 1
ATOM 759 N N . THR A 1 109 ? -3.321 -2.917 -13.656 1.00 94.12 109 THR A N 1
ATOM 760 C CA . THR A 1 109 ? -1.975 -2.346 -13.546 1.00 94.12 109 THR A CA 1
ATOM 761 C C . THR A 1 109 ? -1.780 -1.648 -12.209 1.00 94.12 109 THR A C 1
ATOM 763 O O . THR A 1 109 ? -2.563 -0.775 -11.839 1.00 94.12 109 THR A O 1
ATOM 766 N N . VAL A 1 110 ? -0.692 -1.980 -11.525 1.00 96.88 110 VAL A N 1
ATOM 767 C CA . VAL A 1 110 ? -0.138 -1.215 -10.407 1.00 96.88 110 VAL A CA 1
ATOM 768 C C . VAL A 1 110 ? 0.971 -0.329 -10.946 1.00 96.88 110 VAL A C 1
ATOM 770 O O . VAL A 1 110 ? 1.885 -0.829 -11.590 1.00 96.88 110 VAL A O 1
ATOM 773 N N . VAL A 1 111 ? 0.912 0.968 -10.675 1.00 96.19 111 VAL A N 1
ATOM 774 C CA . VAL A 1 111 ? 1.954 1.928 -11.043 1.00 96.19 111 VAL A CA 1
ATOM 775 C C . VAL A 1 111 ? 2.643 2.432 -9.783 1.00 96.19 111 VAL A C 1
ATOM 777 O O . VAL A 1 111 ? 1.981 2.828 -8.821 1.00 96.19 111 VAL A O 1
ATOM 780 N N . VAL A 1 112 ? 3.973 2.422 -9.809 1.00 95.62 112 VAL A N 1
ATOM 781 C CA . VAL A 1 112 ? 4.854 2.928 -8.752 1.00 95.62 112 VAL A CA 1
ATOM 782 C C . VAL A 1 112 ? 5.997 3.730 -9.366 1.00 95.62 112 VAL A C 1
ATOM 784 O O . VAL A 1 112 ? 6.403 3.491 -10.498 1.00 95.62 112 VAL A O 1
ATOM 787 N N . GLY A 1 113 ? 6.510 4.691 -8.615 1.00 92.19 113 GLY A N 1
ATOM 788 C CA . GLY A 1 113 ? 7.645 5.531 -8.947 1.00 92.19 113 GLY A CA 1
ATOM 789 C C . GLY A 1 113 ? 8.743 5.409 -7.895 1.00 92.19 113 GLY A C 1
ATOM 790 O O . GLY A 1 113 ? 8.461 5.350 -6.691 1.00 92.19 113 GLY A O 1
ATOM 791 N N . ASP A 1 114 ? 9.989 5.392 -8.356 1.00 92.44 114 ASP A N 1
ATOM 792 C CA . ASP A 1 114 ? 1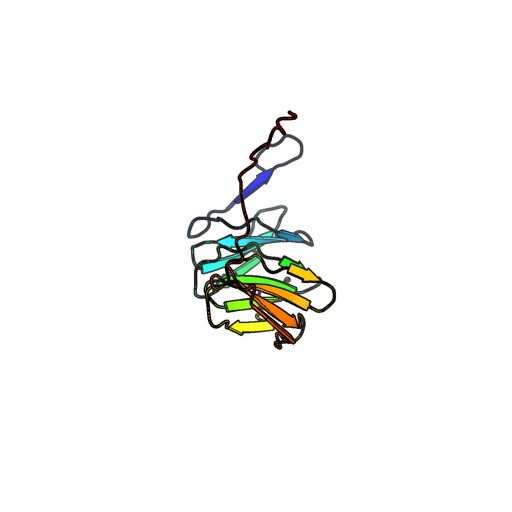1.176 5.376 -7.504 1.00 92.44 114 ASP A CA 1
ATOM 793 C C . ASP A 1 114 ? 11.912 6.728 -7.472 1.00 92.44 114 ASP A C 1
ATOM 795 O O . ASP A 1 114 ? 11.620 7.664 -8.224 1.00 92.44 114 ASP A O 1
ATOM 799 N N . ASP A 1 115 ? 12.866 6.848 -6.549 1.00 90.94 115 ASP A N 1
ATOM 800 C CA . ASP A 1 115 ? 13.665 8.062 -6.336 1.00 90.94 115 ASP A CA 1
ATOM 801 C C . ASP A 1 115 ? 14.633 8.404 -7.487 1.00 90.94 115 ASP A C 1
ATOM 803 O O . ASP A 1 115 ? 15.214 9.494 -7.499 1.00 90.94 115 ASP A O 1
ATOM 807 N N . ARG A 1 116 ? 14.782 7.517 -8.481 1.00 88.56 116 ARG A N 1
ATOM 808 C CA . ARG A 1 116 ? 15.567 7.752 -9.701 1.00 88.56 116 ARG A CA 1
ATOM 809 C C . ARG A 1 116 ? 14.728 8.307 -10.844 1.00 88.56 116 ARG A C 1
ATOM 811 O O . ARG A 1 116 ? 15.262 8.517 -11.927 1.00 88.56 116 ARG A O 1
ATOM 818 N N . GLY A 1 117 ? 13.448 8.595 -10.607 1.00 85.19 117 GLY A N 1
ATOM 819 C CA . GLY A 1 117 ? 12.546 9.099 -11.640 1.00 85.19 117 GLY A CA 1
ATOM 820 C C . GLY A 1 117 ? 12.041 8.003 -12.574 1.00 85.19 117 GLY A C 1
ATOM 821 O O . GLY A 1 117 ? 11.567 8.276 -13.673 1.00 85.19 117 GLY A O 1
ATOM 822 N N . ARG A 1 118 ? 12.120 6.742 -12.160 1.00 88.50 118 ARG A N 1
ATOM 823 C CA . ARG A 1 118 ? 11.549 5.656 -12.939 1.00 88.50 118 ARG A CA 1
ATOM 824 C C . ARG A 1 118 ? 10.130 5.377 -12.471 1.00 88.50 118 ARG A C 1
ATOM 826 O O . ARG A 1 118 ? 9.880 5.225 -11.280 1.00 88.50 118 ARG A O 1
ATOM 833 N N . VAL A 1 119 ? 9.213 5.281 -13.426 1.00 92.38 119 VAL A N 1
ATOM 834 C CA . VAL A 1 119 ? 7.837 4.824 -13.231 1.00 92.38 119 VAL A CA 1
ATOM 835 C C . VAL A 1 119 ? 7.729 3.403 -13.767 1.00 92.38 119 VAL A C 1
ATOM 837 O O . VAL A 1 119 ? 7.945 3.167 -14.955 1.00 92.38 119 VAL A O 1
ATOM 840 N N . SER A 1 120 ? 7.383 2.463 -12.900 1.00 93.38 120 SER A N 1
ATOM 841 C CA . SER A 1 120 ? 7.221 1.052 -13.233 1.00 93.38 120 SER A CA 1
ATOM 842 C C . SER A 1 120 ? 5.762 0.642 -13.121 1.00 93.38 120 SER A C 1
ATOM 844 O O . SER A 1 120 ? 5.057 1.038 -12.191 1.00 93.38 120 SER A O 1
ATOM 846 N N . ALA A 1 121 ? 5.328 -0.188 -14.062 1.00 95.75 121 ALA A N 1
ATOM 847 C CA . ALA A 1 121 ? 4.022 -0.816 -14.049 1.00 95.75 121 ALA A CA 1
ATOM 848 C C . ALA A 1 121 ? 4.135 -2.319 -13.848 1.00 95.75 121 ALA A C 1
ATOM 850 O O . ALA A 1 121 ? 4.898 -2.990 -14.544 1.00 95.75 121 ALA A O 1
ATOM 851 N N . LEU A 1 122 ? 3.322 -2.836 -12.936 1.00 96.75 122 LEU A N 1
ATOM 852 C CA . LEU A 1 122 ? 3.237 -4.243 -12.579 1.00 96.75 122 LEU A CA 1
ATOM 853 C C . LEU A 1 122 ? 1.812 -4.744 -12.811 1.00 96.75 122 LEU A C 1
ATOM 855 O O . LEU A 1 122 ? 0.844 -3.994 -12.682 1.00 96.75 122 LEU A O 1
ATOM 859 N N . ASP A 1 123 ? 1.667 -6.015 -13.146 1.00 96.50 123 ASP A N 1
ATOM 860 C CA . ASP A 1 123 ? 0.378 -6.693 -13.149 1.00 96.50 123 ASP A CA 1
ATOM 861 C C . ASP A 1 123 ? -0.116 -6.906 -11.708 1.00 96.50 123 ASP A C 1
ATOM 863 O O . ASP A 1 123 ? 0.608 -7.435 -10.869 1.00 96.50 123 ASP A O 1
ATOM 867 N N . ILE A 1 124 ? -1.353 -6.508 -11.398 1.00 95.06 124 ILE A N 1
ATOM 868 C CA . ILE A 1 124 ? -1.867 -6.582 -10.018 1.00 95.06 124 ILE A CA 1
ATOM 869 C C . ILE A 1 124 ? -2.059 -8.018 -9.507 1.00 95.06 124 ILE A C 1
ATOM 871 O O . ILE A 1 124 ? -2.046 -8.249 -8.296 1.00 95.06 124 ILE A O 1
ATOM 875 N N . VAL A 1 125 ? -2.246 -8.986 -10.403 1.00 95.12 125 VAL A N 1
ATOM 876 C CA . VAL A 1 125 ? -2.548 -10.374 -10.034 1.00 95.12 125 VAL A CA 1
ATOM 877 C C . VAL A 1 125 ? -1.263 -11.156 -9.788 1.00 95.12 125 VAL A C 1
ATOM 879 O O . VAL A 1 125 ? -1.155 -11.867 -8.794 1.00 95.12 125 VAL A O 1
ATOM 882 N N . SER A 1 126 ? -0.293 -11.014 -10.684 1.00 95.19 126 SER A N 1
ATOM 883 C CA . SER A 1 126 ? 0.947 -11.793 -10.704 1.00 95.19 126 SER A CA 1
ATOM 884 C C . SER A 1 126 ? 2.154 -11.050 -10.133 1.00 95.19 126 SER A C 1
ATOM 886 O O . SER A 1 126 ? 3.115 -11.689 -9.714 1.00 95.19 126 SER A O 1
ATOM 888 N N . GLY A 1 127 ? 2.125 -9.715 -10.125 1.00 94.06 127 GLY A N 1
ATOM 889 C CA . GLY A 1 127 ? 3.294 -8.887 -9.836 1.00 94.06 127 GLY A CA 1
ATOM 890 C C . GLY A 1 127 ? 4.297 -8.826 -10.989 1.00 94.06 127 GLY A C 1
ATOM 891 O O . GLY A 1 127 ? 5.371 -8.249 -10.821 1.00 94.06 127 GLY A O 1
ATOM 892 N N . GLU A 1 128 ? 3.978 -9.407 -12.153 1.00 94.12 128 GLU A N 1
ATOM 893 C CA . GLU A 1 128 ? 4.861 -9.373 -13.317 1.00 94.12 128 GLU A CA 1
ATOM 894 C C . GLU A 1 128 ? 5.053 -7.943 -13.817 1.00 94.12 128 GLU A C 1
ATOM 896 O O . GLU A 1 128 ? 4.110 -7.155 -13.935 1.00 94.12 128 GLU A O 1
ATOM 901 N N . HIS A 1 129 ? 6.300 -7.611 -14.137 1.00 94.81 129 HIS A N 1
ATOM 902 C CA . HIS A 1 129 ? 6.649 -6.333 -14.735 1.00 94.81 129 HIS A CA 1
ATOM 903 C C . HIS A 1 129 ? 6.027 -6.199 -16.128 1.00 94.81 129 HIS A C 1
ATOM 905 O O . HIS A 1 129 ? 6.184 -7.073 -16.978 1.00 94.81 129 HIS A O 1
ATOM 911 N N . ARG A 1 130 ? 5.316 -5.093 -16.360 1.00 93.62 130 ARG A N 1
ATOM 912 C CA . ARG A 1 130 ? 4.671 -4.788 -17.643 1.00 93.62 130 ARG A CA 1
ATOM 913 C C . ARG A 1 130 ? 5.490 -3.812 -18.471 1.00 93.62 130 ARG A C 1
ATOM 915 O O . ARG A 1 130 ? 5.683 -4.026 -19.663 1.00 93.62 130 ARG A O 1
ATOM 922 N N . TRP A 1 131 ? 5.919 -2.712 -17.860 1.00 93.00 131 TRP A N 1
ATOM 923 C CA . TRP A 1 131 ? 6.735 -1.698 -18.518 1.00 93.00 131 TRP A CA 1
ATOM 924 C C . TRP A 1 131 ? 7.422 -0.795 -17.500 1.00 93.00 131 TRP A C 1
ATOM 926 O O . TRP A 1 131 ? 7.027 -0.700 -16.338 1.00 93.00 131 TRP A O 1
ATOM 936 N N . THR A 1 132 ? 8.451 -0.107 -17.981 1.00 90.31 132 THR A N 1
ATOM 937 C CA . THR A 1 132 ? 9.177 0.928 -17.256 1.00 90.31 132 THR A CA 1
ATOM 938 C C . THR A 1 132 ? 9.260 2.171 -18.125 1.00 90.31 132 THR A C 1
ATOM 940 O O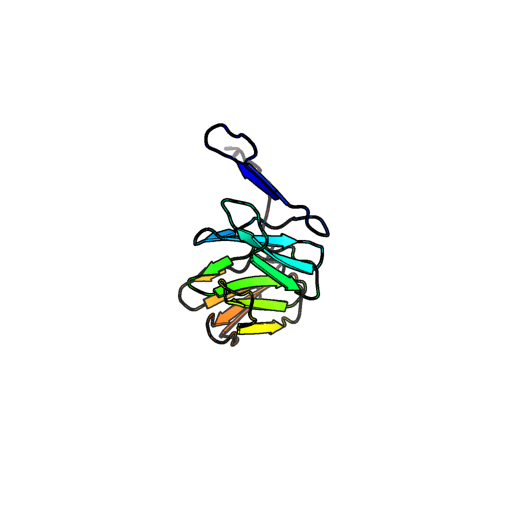 . THR A 1 132 ? 9.547 2.075 -19.318 1.00 90.31 132 THR A O 1
ATOM 943 N N . PHE A 1 133 ? 9.051 3.331 -17.516 1.00 86.50 133 PHE A N 1
ATOM 944 C CA . PHE A 1 133 ? 9.274 4.631 -18.123 1.00 86.50 133 PHE A CA 1
ATOM 945 C C . PHE A 1 133 ? 10.257 5.434 -17.273 1.00 86.50 133 PHE A C 1
ATOM 947 O O . PHE A 1 133 ? 10.037 5.626 -16.080 1.00 86.50 133 PHE A O 1
ATOM 954 N N . GLU A 1 134 ? 11.332 5.919 -17.884 1.00 82.75 134 GLU A N 1
ATOM 955 C CA . GLU A 1 134 ? 12.257 6.850 -17.242 1.00 82.75 134 GLU A CA 1
ATOM 956 C C . GLU A 1 134 ? 11.768 8.268 -17.522 1.00 82.75 134 GLU A C 1
ATOM 958 O O . GLU A 1 134 ? 11.786 8.735 -18.666 1.00 82.75 134 GLU A O 1
ATOM 963 N N . THR A 1 135 ? 11.307 8.972 -16.488 1.00 65.88 135 THR A N 1
ATOM 964 C CA . THR A 1 135 ? 11.153 10.413 -16.622 1.00 65.88 135 THR A CA 1
ATOM 965 C C . THR A 1 135 ? 12.574 10.953 -16.680 1.00 65.88 135 THR A C 1
ATOM 967 O O . THR A 1 135 ? 13.344 10.757 -15.748 1.00 65.88 135 THR A O 1
ATOM 970 N N . GLY A 1 136 ? 12.971 11.592 -17.783 1.00 53.81 136 GLY A N 1
ATOM 971 C CA . GLY A 1 136 ? 14.332 12.128 -17.971 1.00 53.81 136 GLY A CA 1
ATOM 972 C C . GLY A 1 136 ? 14.781 13.183 -16.939 1.00 53.81 136 GLY A C 1
ATOM 973 O O . GLY A 1 136 ? 15.786 13.846 -17.168 1.00 53.81 136 GLY A O 1
ATOM 974 N N . ASP A 1 137 ? 14.026 13.354 -15.848 1.00 48.25 137 ASP A N 1
ATOM 975 C CA . ASP A 1 137 ? 14.330 14.073 -14.613 1.00 48.25 137 ASP A CA 1
ATOM 976 C C . ASP A 1 137 ? 13.419 13.562 -13.458 1.00 48.25 137 ASP A C 1
ATOM 978 O O . ASP A 1 137 ? 12.427 12.886 -13.723 1.00 48.25 137 ASP A O 1
ATOM 982 N N . SER A 1 138 ? 13.715 13.856 -12.183 1.00 45.62 138 SER A N 1
ATOM 983 C CA . SER A 1 138 ? 13.069 13.243 -10.989 1.00 45.62 138 SER A CA 1
ATOM 984 C C . SER A 1 138 ? 11.521 13.238 -10.960 1.00 45.62 138 SER A C 1
ATOM 986 O O . SER A 1 138 ? 10.889 14.291 -11.070 1.00 45.62 138 SER A O 1
ATOM 988 N N . VAL A 1 139 ? 10.898 12.097 -10.615 1.00 47.84 139 VAL A N 1
ATOM 989 C CA . VAL A 1 139 ? 9.490 12.041 -10.163 1.00 47.84 139 VAL A CA 1
ATOM 990 C C . VAL A 1 139 ? 9.430 12.401 -8.680 1.00 47.84 139 VAL A C 1
ATOM 992 O O . VAL A 1 139 ? 9.655 11.567 -7.808 1.00 47.84 139 VAL A O 1
ATOM 995 N N . ARG A 1 140 ? 9.114 13.661 -8.366 1.00 43.72 140 ARG A N 1
ATOM 996 C CA . ARG A 1 140 ? 8.714 14.061 -7.009 1.00 43.72 140 ARG A CA 1
ATOM 997 C C . ARG A 1 140 ? 7.195 14.151 -6.936 1.00 43.72 140 ARG A C 1
ATOM 999 O O . ARG A 1 140 ? 6.595 14.926 -7.679 1.00 43.72 140 ARG A O 1
ATOM 1006 N N . ILE A 1 141 ? 6.574 13.440 -5.994 1.00 40.06 141 ILE A N 1
ATOM 1007 C CA . ILE A 1 141 ? 5.237 13.817 -5.519 1.00 40.06 141 ILE A CA 1
ATOM 1008 C C . ILE A 1 141 ? 5.418 15.142 -4.770 1.00 40.06 141 ILE A C 1
ATOM 1010 O O . ILE A 1 141 ? 5.969 15.176 -3.672 1.00 40.06 141 ILE A O 1
ATOM 1014 N N . LEU A 1 142 ? 5.031 16.256 -5.393 1.00 38.88 142 LEU A N 1
ATOM 1015 C CA . LEU A 1 142 ? 5.022 17.560 -4.734 1.00 38.88 142 LEU A CA 1
ATOM 1016 C C . LEU A 1 142 ? 3.880 17.591 -3.711 1.00 38.88 142 LEU A C 1
ATOM 1018 O O . LEU A 1 142 ? 2.728 17.825 -4.070 1.00 38.88 142 LEU A O 1
ATOM 1022 N N . ALA A 1 143 ? 4.208 17.401 -2.435 1.00 39.25 143 ALA A N 1
ATOM 1023 C CA . ALA A 1 143 ? 3.466 18.043 -1.360 1.00 39.25 143 ALA A CA 1
ATOM 1024 C C . ALA A 1 143 ? 4.002 19.482 -1.220 1.00 39.25 143 ALA A C 1
ATOM 1026 O O . ALA A 1 143 ? 5.187 19.690 -0.980 1.00 39.25 143 ALA A O 1
ATOM 1027 N N . ASP A 1 144 ? 3.115 20.453 -1.440 1.00 39.69 144 ASP A N 1
ATOM 1028 C CA . ASP A 1 144 ? 3.267 21.902 -1.258 1.00 39.69 144 ASP A CA 1
ATOM 1029 C C . ASP A 1 144 ? 4.357 22.671 -2.035 1.00 39.69 144 ASP A C 1
ATOM 1031 O O . ASP A 1 144 ? 5.533 22.744 -1.691 1.00 39.69 144 ASP A O 1
ATOM 1035 N N . SER A 1 145 ? 3.899 23.468 -3.007 1.00 34.69 145 SER A N 1
ATOM 1036 C CA . SER A 1 145 ? 4.078 24.928 -2.932 1.00 34.69 145 SER A CA 1
ATOM 1037 C C . SER A 1 145 ? 3.191 25.648 -3.949 1.00 34.69 145 SER A C 1
ATOM 1039 O O . SER A 1 145 ? 3.462 25.723 -5.145 1.00 34.69 145 SER A O 1
ATOM 1041 N N . CYS A 1 146 ? 2.114 26.252 -3.452 1.00 32.16 146 CYS A N 1
ATOM 1042 C CA . CYS A 1 146 ? 1.344 27.232 -4.205 1.00 32.16 146 CYS A CA 1
ATOM 1043 C C . CYS A 1 146 ? 2.187 28.511 -4.369 1.00 32.16 146 CYS A C 1
ATOM 1045 O O . CYS A 1 146 ? 2.323 29.295 -3.430 1.00 32.16 146 CYS A O 1
ATOM 1047 N N . ARG A 1 147 ? 2.747 28.766 -5.560 1.00 36.62 147 ARG A N 1
ATOM 1048 C CA . ARG A 1 147 ? 3.157 30.124 -5.961 1.00 36.62 147 ARG A CA 1
ATOM 1049 C C . ARG A 1 147 ? 2.189 30.653 -7.006 1.00 36.62 147 ARG A C 1
ATOM 1051 O O . ARG A 1 147 ? 2.233 30.281 -8.173 1.00 36.62 147 ARG A O 1
ATOM 1058 N N . ARG A 1 148 ? 1.330 31.582 -6.576 1.00 43.19 148 ARG A N 1
ATOM 1059 C CA . ARG A 1 148 ? 0.573 32.456 -7.478 1.00 43.19 148 ARG A CA 1
ATOM 1060 C C . ARG A 1 148 ? 1.559 33.270 -8.316 1.00 43.19 148 ARG A C 1
ATOM 1062 O O . ARG A 1 148 ? 2.155 34.217 -7.805 1.00 43.19 148 ARG A O 1
ATOM 1069 N N . HIS A 1 149 ? 1.680 32.966 -9.604 1.00 33.66 149 HIS A N 1
ATOM 1070 C CA . HIS A 1 149 ? 2.243 33.924 -10.547 1.00 33.66 149 HIS A CA 1
ATOM 1071 C C . HIS A 1 149 ? 1.157 34.926 -10.944 1.00 33.66 149 HIS A C 1
ATOM 1073 O O . HIS A 1 149 ? 0.245 34.634 -11.714 1.00 33.66 149 HIS A O 1
ATOM 1079 N N . ARG A 1 150 ? 1.250 36.134 -10.381 1.00 38.41 150 ARG A N 1
ATOM 1080 C CA . ARG A 1 150 ? 0.545 37.313 -10.888 1.00 38.41 150 ARG A CA 1
ATOM 1081 C C . ARG A 1 150 ? 1.233 37.720 -12.192 1.00 38.41 150 ARG A C 1
ATOM 1083 O O . ARG A 1 150 ? 2.399 38.106 -12.166 1.00 38.41 150 ARG A O 1
ATOM 1090 N N . LEU A 1 151 ? 0.529 37.609 -13.315 1.00 37.09 151 LEU A N 1
ATOM 1091 C CA . LEU A 1 151 ? 0.981 38.131 -14.604 1.00 37.09 151 LEU A CA 1
ATOM 1092 C C . LEU A 1 151 ? 1.124 39.658 -14.498 1.00 37.09 151 LEU A C 1
ATOM 1094 O O . LEU A 1 151 ? 0.165 40.341 -14.132 1.00 37.09 151 LEU A O 1
ATOM 1098 N N . ARG A 1 152 ? 2.307 40.195 -14.814 1.00 38.78 152 ARG A N 1
ATOM 1099 C CA . ARG A 1 152 ? 2.434 41.597 -15.227 1.00 38.78 152 ARG A CA 1
ATOM 1100 C C . ARG A 1 152 ? 2.060 41.660 -16.706 1.00 38.78 152 ARG A C 1
ATOM 1102 O O . ARG A 1 152 ? 2.664 40.956 -17.508 1.00 38.78 152 ARG A O 1
ATOM 1109 N N . ARG A 1 153 ? 1.047 42.461 -17.035 1.00 37.94 153 ARG A N 1
ATOM 1110 C CA . ARG A 1 153 ? 0.895 43.031 -18.376 1.00 37.94 153 ARG A CA 1
ATOM 1111 C C . ARG A 1 153 ? 1.694 44.335 -18.434 1.00 37.94 153 ARG A C 1
ATOM 1113 O O . ARG A 1 153 ? 1.942 44.930 -17.385 1.00 37.94 153 ARG A O 1
ATOM 1120 N N . GLU A 1 154 ? 2.114 44.628 -19.656 1.00 50.75 154 GLU A N 1
ATOM 1121 C CA . GLU A 1 154 ? 2.973 45.712 -20.155 1.00 50.75 154 GLU A CA 1
ATOM 1122 C C . GLU A 1 154 ? 2.738 47.085 -19.514 1.00 50.75 154 GLU A C 1
ATOM 1124 O O . GLU A 1 154 ? 1.563 47.433 -19.248 1.00 50.75 154 GLU A O 1
#

Radius of gyration: 17.42 Å; chains: 1; bounding box: 36×59×39 Å

Foldseek 3Di:
DFDADPVRDTQDDDDDPADFLADWDDDPQWIWTFAQVQKIFIARNRRRHTQDMDGNVGGFNEHWDDDDQWIWTFGFQKIFIARNNHRHTQDMDGHPGGFDYHWDDDDQWTWTAGQQQKIWIAGNRRRHTDDIDRPVDGDDPDDDDDDDDDDDDD

pLDDT: mean 86.09, std 18.86, range [32.16, 98.56]

Secondary structure (DSSP, 8-state):
-EEE-TTS-EEEE---SS---SPPEEETTEEEEEETTTEEEEEETTT--EEEEEE-SS---SPPEEETTEEEEEETTEEEEEETTT--EEEEEE-SS-B-SPPEEETTEEEEEBTTSEEEEEETTT--EEEEEE-SS-------------PPP-